Protein AF-A0A952ZXS5-F1 (afdb_monomer)

Nearest PDB structures (foldseek):
  6lea-assembly2_B  TM=4.891E-01  e=1.690E+00  Helicobacter pylori CPY1124
  7yh8-assembly2_C  TM=5.981E-01  e=3.604E+00  synthetic construct
  6gow-assembly1_E  TM=5.857E-01  e=6.841E+00  Bacillus subtilis
  7rmx-assembly1_A-2  TM=5.950E-01  e=8.636E+00  synthetic construct

Sequence (91 aa):
MNPQKSPEITVQTLLALRKEEDAVRLITERLRVKEMGPADHIRTKHEVKAFVESGDTAAAEKLLLSGRERVALNQAMSEKIAITQSQKQRL

pLDDT: mean 87.34, std 14.97, range [29.81, 97.31]

Secondary structure (DSSP, 8-state):
-----PPPP-HHHHHHHTTSTTHHHHHHHHTTGGGS-HHHHHHHHHHHHHHHHH--HHHHHHHHHHHHHHHHHHHHHHHHHHHHHHHHT--

Radius of gyration: 15.85 Å; Cα contacts (8 Å, |Δi|>4): 65; chains: 1; bounding box: 39×22×46 Å

Foldseek 3Di:
DDPPPLPQCDLVNLLVLLPDPCSLVVVLVSLVLVLFDPVSSVVLSVLSVVCSVPVDSVSSVCSSVVSVVRNVVSVVVVVVVVVVVVVVVVD

Mean predicted aligned error: 6.08 Å

Structure (mmCIF, N/CA/C/O backbone):
data_AF-A0A952ZXS5-F1
#
_entry.id   AF-A0A952ZXS5-F1
#
loop_
_atom_site.group_PDB
_atom_site.id
_atom_site.type_symbol
_atom_site.label_atom_id
_atom_site.label_alt_id
_atom_site.label_comp_id
_atom_site.label_asym_id
_atom_site.label_entity_id
_atom_site.label_seq_id
_atom_site.pdbx_PDB_ins_code
_atom_site.Cartn_x
_atom_site.Cartn_y
_atom_site.Cartn_z
_atom_site.occupancy
_atom_site.B_iso_or_equiv
_atom_site.auth_seq_id
_atom_site.auth_comp_id
_atom_site.auth_asym_id
_atom_site.auth_atom_id
_atom_site.pdbx_PDB_model_num
ATOM 1 N N . MET A 1 1 ? 27.731 2.295 -1.996 1.00 32.94 1 MET A N 1
ATOM 2 C CA . MET A 1 1 ? 26.630 3.125 -1.465 1.00 32.94 1 MET A CA 1
ATOM 3 C C . MET A 1 1 ? 25.780 2.245 -0.568 1.00 32.94 1 MET A C 1
ATOM 5 O O . MET A 1 1 ? 25.385 1.179 -1.019 1.00 32.94 1 MET A O 1
ATOM 9 N N . ASN A 1 2 ? 25.578 2.619 0.697 1.00 29.81 2 ASN A N 1
ATOM 10 C CA . ASN A 1 2 ? 24.736 1.845 1.611 1.00 29.81 2 ASN A CA 1
ATOM 11 C C . ASN A 1 2 ? 23.285 1.910 1.112 1.00 29.81 2 ASN A C 1
ATOM 13 O O . ASN A 1 2 ? 22.777 3.026 0.978 1.00 29.81 2 ASN A O 1
ATOM 17 N N . PRO A 1 3 ? 22.602 0.780 0.853 1.00 43.75 3 PRO A N 1
ATOM 18 C CA . PRO A 1 3 ? 21.162 0.815 0.691 1.00 43.75 3 PRO A CA 1
ATOM 19 C C . PRO A 1 3 ? 20.618 1.196 2.064 1.00 43.75 3 PRO A C 1
ATOM 21 O O . PRO A 1 3 ? 20.639 0.396 2.999 1.00 43.75 3 PRO A O 1
ATOM 24 N N . GLN A 1 4 ? 20.231 2.463 2.222 1.00 42.56 4 GLN A N 1
ATOM 25 C CA . GLN A 1 4 ? 19.467 2.906 3.376 1.00 42.56 4 GLN A CA 1
ATOM 26 C C . GLN A 1 4 ? 18.311 1.922 3.509 1.00 42.56 4 GLN A C 1
ATOM 28 O O . GLN A 1 4 ? 17.445 1.870 2.634 1.00 42.56 4 GLN A O 1
ATOM 33 N N . LYS A 1 5 ? 18.349 1.088 4.556 1.00 40.69 5 LYS A N 1
ATOM 34 C CA . LYS A 1 5 ? 17.229 0.240 4.946 1.00 40.69 5 LYS A CA 1
ATOM 35 C C . LYS A 1 5 ? 16.056 1.191 5.112 1.00 40.69 5 LYS A C 1
ATOM 37 O O . LYS A 1 5 ? 15.970 1.891 6.119 1.00 40.69 5 LYS A O 1
ATOM 42 N N . SER A 1 6 ? 15.217 1.288 4.082 1.00 52.25 6 SER A N 1
ATOM 43 C CA . SER A 1 6 ? 13.961 2.014 4.177 1.00 52.25 6 SER A CA 1
ATOM 44 C C . SER A 1 6 ? 13.273 1.427 5.402 1.00 52.25 6 SER A C 1
ATOM 46 O O . SER A 1 6 ? 13.162 0.199 5.457 1.00 52.25 6 SER A O 1
ATOM 48 N N . PRO A 1 7 ? 12.927 2.236 6.417 1.00 57.34 7 PRO A N 1
ATOM 49 C CA . PRO A 1 7 ? 12.499 1.705 7.699 1.00 57.34 7 PRO A CA 1
ATOM 50 C C . PRO A 1 7 ? 11.357 0.733 7.442 1.00 57.34 7 PRO A C 1
ATOM 52 O O . PRO A 1 7 ? 10.377 1.112 6.789 1.00 57.34 7 PRO A O 1
ATOM 55 N N . GLU A 1 8 ? 11.551 -0.523 7.846 1.00 69.88 8 GLU A N 1
ATOM 56 C CA . GLU A 1 8 ? 10.709 -1.625 7.404 1.00 69.88 8 GLU A CA 1
ATOM 57 C C . GLU A 1 8 ? 9.270 -1.351 7.832 1.00 69.88 8 GLU A C 1
ATOM 59 O O . GLU A 1 8 ? 8.974 -1.159 9.009 1.00 69.88 8 GLU A O 1
ATOM 64 N N . ILE A 1 9 ? 8.383 -1.217 6.849 1.00 86.38 9 ILE A N 1
ATOM 65 C CA . ILE A 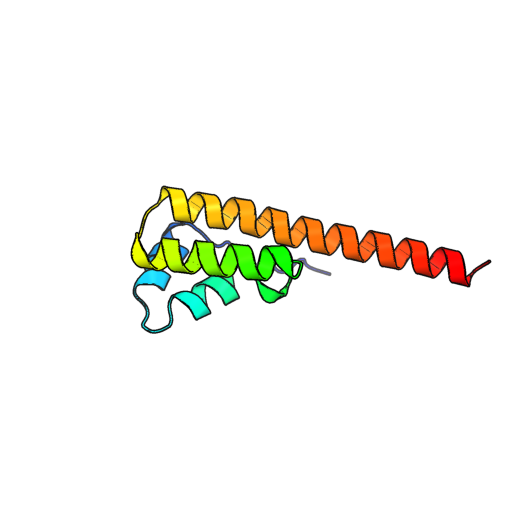1 9 ? 6.975 -0.929 7.105 1.00 86.38 9 ILE A CA 1
ATOM 66 C C . ILE A 1 9 ? 6.328 -2.248 7.472 1.00 86.38 9 ILE A C 1
ATOM 68 O O . ILE A 1 9 ? 6.402 -3.204 6.692 1.00 86.38 9 ILE A O 1
ATOM 72 N N . THR A 1 10 ? 5.705 -2.279 8.642 1.00 92.12 10 THR A N 1
ATOM 73 C CA . THR A 1 10 ? 4.984 -3.442 9.150 1.00 92.12 10 THR A CA 1
ATOM 74 C C . THR A 1 10 ? 3.480 -3.195 9.116 1.00 92.12 10 THR A C 1
ATOM 76 O O . THR A 1 10 ? 3.010 -2.061 8.986 1.00 92.12 10 THR A O 1
ATOM 79 N N . VAL A 1 11 ? 2.706 -4.269 9.269 1.00 92.88 11 VAL A N 1
ATOM 80 C CA . VAL A 1 11 ? 1.241 -4.211 9.387 1.00 92.88 11 VAL A CA 1
ATOM 81 C C . VAL A 1 11 ? 0.825 -3.293 10.535 1.00 92.88 11 VAL A C 1
ATOM 83 O O . VAL A 1 11 ? -0.063 -2.461 10.380 1.00 92.88 11 VAL A O 1
ATOM 86 N N . GLN A 1 12 ? 1.523 -3.381 11.669 1.00 93.62 12 GLN A N 1
ATOM 87 C CA . GLN A 1 12 ? 1.277 -2.544 12.844 1.00 93.62 12 GLN A CA 1
ATOM 88 C C . GLN A 1 12 ? 1.499 -1.061 12.539 1.00 93.62 12 GLN A C 1
ATOM 90 O O . GLN A 1 12 ? 0.714 -0.228 12.983 1.00 93.62 12 GLN A O 1
ATOM 95 N N . THR A 1 13 ? 2.512 -0.725 11.731 1.00 93.25 13 THR A N 1
ATOM 96 C CA . THR A 1 13 ? 2.707 0.650 11.255 1.00 93.25 13 THR A CA 1
ATOM 97 C C . THR A 1 13 ? 1.506 1.124 10.441 1.00 93.25 13 THR A C 1
ATOM 99 O O . THR A 1 13 ? 1.002 2.212 10.697 1.00 93.25 13 THR A O 1
ATOM 102 N N . LEU A 1 14 ? 1.012 0.319 9.494 1.00 93.94 14 LEU A N 1
ATOM 103 C CA . LEU A 1 14 ? -0.149 0.700 8.680 1.00 93.94 14 LEU A CA 1
ATOM 104 C C . LEU A 1 14 ? -1.419 0.869 9.523 1.00 93.94 14 LEU A C 1
ATOM 106 O O . LEU A 1 14 ? -2.171 1.820 9.321 1.00 93.94 14 LEU A O 1
ATOM 110 N N . LEU A 1 15 ? -1.634 -0.012 10.500 1.00 95.25 15 LEU A N 1
ATOM 111 C CA . LEU A 1 15 ? -2.765 0.075 11.425 1.00 95.25 15 LEU A CA 1
ATOM 112 C C . LEU A 1 15 ? -2.685 1.292 12.351 1.00 95.25 15 LEU A C 1
ATOM 114 O O . LEU A 1 15 ? -3.720 1.874 12.669 1.00 95.25 15 LEU A O 1
ATOM 118 N N . ALA A 1 16 ? -1.484 1.679 12.783 1.00 94.31 16 ALA A N 1
ATOM 119 C CA . ALA A 1 16 ? -1.280 2.894 13.563 1.00 94.31 16 ALA A CA 1
ATOM 120 C C . ALA A 1 16 ? -1.571 4.140 12.714 1.00 94.31 16 ALA A C 1
ATOM 122 O O . ALA A 1 16 ? -2.395 4.960 13.106 1.00 94.31 16 ALA A O 1
ATOM 123 N N . LEU A 1 17 ? -0.984 4.220 11.513 1.00 94.38 17 LEU A N 1
ATOM 124 C CA . LEU A 1 17 ? -1.170 5.342 10.585 1.00 94.38 17 LEU A CA 1
ATOM 125 C C . LEU A 1 17 ? -2.626 5.535 10.156 1.00 94.38 17 LEU A C 1
ATOM 127 O O . LEU A 1 17 ? -3.026 6.652 9.850 1.00 94.38 17 LEU A O 1
ATOM 131 N N . ARG A 1 18 ? -3.433 4.470 10.150 1.00 94.81 18 ARG A N 1
ATOM 132 C CA . ARG A 1 18 ? -4.872 4.553 9.873 1.00 94.81 18 ARG A CA 1
ATOM 133 C C . ARG A 1 18 ? -5.611 5.509 10.818 1.00 94.81 18 ARG A C 1
ATOM 135 O O . ARG A 1 18 ? -6.627 6.067 10.424 1.00 94.81 18 ARG A O 1
ATOM 142 N N . LYS A 1 19 ? -5.144 5.658 12.061 1.00 94.19 19 LYS A N 1
ATOM 143 C CA . LYS A 1 19 ? -5.799 6.488 13.086 1.00 94.19 19 LYS A CA 1
ATOM 144 C C . LYS A 1 19 ? -5.481 7.979 12.956 1.00 94.19 19 LYS A C 1
ATOM 146 O O . LYS A 1 19 ? -6.080 8.776 13.668 1.00 94.19 19 LYS A O 1
ATOM 151 N N . GLU A 1 20 ? -4.543 8.334 12.087 1.00 95.50 20 GLU A N 1
ATOM 152 C CA . GLU A 1 20 ? -4.153 9.717 11.835 1.00 95.50 20 GLU A CA 1
ATOM 153 C C . GLU A 1 20 ? -5.183 10.419 10.939 1.00 95.50 20 GLU A C 1
ATOM 155 O O . GLU A 1 20 ? -5.777 9.798 10.056 1.00 95.50 20 GLU A O 1
ATOM 160 N N . GLU A 1 21 ? -5.347 11.731 11.112 1.00 90.88 21 GLU A N 1
ATOM 161 C CA . GLU A 1 21 ? -6.271 12.563 10.318 1.00 90.88 21 GLU A CA 1
ATOM 162 C C . GLU A 1 21 ? -5.986 12.468 8.804 1.00 90.88 21 GLU A C 1
ATOM 164 O O . GLU A 1 21 ? -6.892 12.421 7.975 1.00 90.88 21 GLU A O 1
ATOM 169 N N . ASP A 1 22 ? -4.707 12.320 8.458 1.00 93.56 22 ASP A N 1
ATOM 170 C CA . ASP A 1 22 ? -4.178 12.268 7.095 1.00 93.56 22 ASP A CA 1
ATOM 171 C C . ASP A 1 22 ? -3.777 10.840 6.657 1.00 93.56 22 ASP A C 1
ATOM 173 O O . ASP A 1 22 ? -2.879 10.651 5.825 1.00 93.56 22 ASP A O 1
ATOM 177 N N . ALA A 1 23 ? -4.425 9.807 7.207 1.00 94.75 23 ALA A N 1
ATOM 178 C CA . ALA A 1 23 ? -4.047 8.397 7.048 1.00 94.75 23 ALA A CA 1
ATOM 179 C C . ALA A 1 23 ? -3.720 7.979 5.602 1.00 94.75 23 ALA A C 1
ATOM 181 O O . ALA A 1 23 ? -2.681 7.369 5.342 1.00 94.75 23 ALA A O 1
ATOM 182 N N . VAL A 1 24 ? -4.570 8.335 4.631 1.00 95.50 24 VAL A N 1
ATOM 183 C CA . VAL A 1 24 ? -4.368 7.975 3.214 1.00 95.50 24 VAL A CA 1
ATOM 184 C C . VAL A 1 24 ? -3.067 8.569 2.670 1.00 95.50 24 VAL A C 1
ATOM 186 O O . VAL A 1 24 ? -2.314 7.888 1.966 1.00 95.50 24 VAL A O 1
ATOM 189 N N . ARG A 1 25 ? -2.775 9.831 2.996 1.00 95.62 25 ARG A N 1
ATOM 190 C CA . ARG A 1 25 ? -1.550 10.505 2.557 1.00 95.62 25 ARG A CA 1
ATOM 191 C C . ARG A 1 25 ? -0.329 9.851 3.197 1.00 95.62 25 ARG A C 1
ATOM 193 O O . ARG A 1 25 ? 0.580 9.443 2.480 1.00 95.62 25 ARG A O 1
ATOM 200 N N . LEU A 1 26 ? -0.352 9.669 4.515 1.00 95.44 26 LEU A N 1
ATOM 201 C CA . LEU A 1 26 ? 0.762 9.086 5.265 1.00 95.44 26 LEU A CA 1
ATOM 202 C C . LEU A 1 26 ? 1.079 7.658 4.806 1.00 95.44 26 LEU A C 1
ATOM 204 O O . LEU A 1 26 ? 2.239 7.319 4.576 1.00 95.44 26 LEU A O 1
ATOM 208 N N . ILE A 1 27 ? 0.055 6.827 4.603 1.00 95.00 27 ILE A N 1
ATOM 209 C CA . ILE A 1 27 ? 0.233 5.446 4.146 1.00 95.00 27 ILE A CA 1
ATOM 210 C C . ILE A 1 27 ? 0.766 5.407 2.708 1.00 95.00 27 ILE A C 1
ATOM 212 O O . ILE A 1 27 ? 1.690 4.646 2.421 1.00 95.00 27 ILE A O 1
ATOM 216 N N . THR A 1 28 ? 0.238 6.230 1.795 1.00 95.12 28 THR A N 1
ATOM 217 C CA . THR A 1 28 ? 0.717 6.250 0.398 1.00 95.12 28 THR A CA 1
ATOM 218 C C . THR A 1 28 ? 2.140 6.793 0.260 1.00 95.12 28 THR A C 1
ATOM 220 O O . THR A 1 28 ? 2.902 6.304 -0.577 1.00 95.12 28 THR A O 1
ATOM 223 N N . GLU A 1 29 ? 2.536 7.761 1.088 1.00 93.88 29 GLU A N 1
ATOM 224 C CA . GLU A 1 29 ? 3.926 8.215 1.185 1.00 93.88 29 GLU A CA 1
ATOM 225 C C . GLU A 1 29 ? 4.826 7.091 1.693 1.00 93.88 29 GLU A C 1
ATOM 227 O O . GLU A 1 29 ? 5.857 6.795 1.085 1.00 93.88 29 GLU A O 1
ATOM 232 N N . ARG A 1 30 ? 4.404 6.405 2.759 1.00 92.88 30 ARG A N 1
ATOM 233 C CA . ARG A 1 30 ? 5.183 5.325 3.357 1.00 92.88 30 ARG A CA 1
ATOM 234 C C . ARG A 1 30 ? 5.371 4.163 2.384 1.00 92.88 30 ARG A C 1
ATOM 236 O O . ARG A 1 30 ? 6.488 3.682 2.243 1.00 92.88 30 ARG A O 1
ATOM 243 N N . LEU A 1 31 ? 4.329 3.781 1.646 1.00 93.06 31 LEU A N 1
ATOM 244 C CA . LEU A 1 31 ? 4.376 2.756 0.596 1.00 93.06 31 LEU A CA 1
ATOM 245 C C . LEU A 1 31 ? 5.124 3.195 -0.678 1.00 93.06 31 LEU A C 1
ATOM 247 O O . LEU A 1 31 ? 5.202 2.413 -1.622 1.00 93.06 31 LEU A O 1
ATOM 251 N N . ARG A 1 32 ? 5.673 4.420 -0.729 1.00 93.50 32 ARG A N 1
ATOM 252 C CA . ARG A 1 32 ? 6.420 4.961 -1.880 1.00 93.50 32 ARG A CA 1
ATOM 253 C C . ARG A 1 32 ? 5.619 4.882 -3.180 1.00 93.50 32 ARG A C 1
ATOM 255 O O . ARG A 1 32 ? 6.161 4.637 -4.251 1.00 93.50 32 ARG A O 1
ATOM 262 N N . VAL A 1 33 ? 4.313 5.138 -3.105 1.00 94.12 33 VAL A N 1
ATOM 263 C CA . VAL A 1 33 ? 3.399 4.977 -4.248 1.00 94.12 33 VAL A CA 1
ATOM 264 C C . VAL A 1 33 ? 3.795 5.860 -5.443 1.00 94.12 33 VAL A C 1
ATOM 266 O O . VAL A 1 33 ? 3.541 5.501 -6.587 1.00 94.12 33 VAL A O 1
ATOM 269 N N . LYS A 1 34 ? 4.476 6.988 -5.199 1.00 92.69 34 LYS A N 1
ATOM 270 C CA . LYS A 1 34 ? 5.022 7.869 -6.249 1.00 92.69 34 LYS A CA 1
ATOM 271 C C . LYS A 1 34 ? 6.112 7.216 -7.110 1.00 92.69 34 LYS A C 1
ATOM 273 O O . LYS A 1 34 ? 6.396 7.719 -8.187 1.00 92.69 34 LYS A O 1
ATOM 278 N N . GLU A 1 35 ? 6.734 6.143 -6.632 1.00 92.62 35 GLU A N 1
ATOM 279 C CA . GLU A 1 35 ? 7.778 5.409 -7.353 1.00 92.62 35 GLU A CA 1
ATOM 280 C C . GLU A 1 35 ? 7.231 4.220 -8.146 1.00 92.62 35 GLU A C 1
ATOM 282 O O . GLU A 1 35 ? 7.984 3.524 -8.825 1.00 92.62 35 GLU A O 1
ATOM 287 N N . MET A 1 36 ? 5.928 3.966 -8.048 1.00 93.50 36 MET A N 1
ATOM 288 C CA . MET A 1 36 ? 5.243 2.955 -8.841 1.00 93.50 36 MET A CA 1
ATOM 289 C C . MET A 1 36 ? 4.916 3.503 -10.234 1.00 93.50 36 MET A C 1
ATOM 291 O O . MET A 1 36 ? 4.855 4.715 -10.446 1.00 93.50 36 MET A O 1
ATOM 295 N N . GLY A 1 37 ? 4.646 2.606 -11.183 1.00 91.56 37 GLY A N 1
ATOM 296 C CA . GLY A 1 37 ? 4.122 3.005 -12.487 1.00 91.56 37 GLY A CA 1
ATOM 297 C C . GLY A 1 37 ? 2.739 3.676 -12.366 1.00 91.56 37 GLY A C 1
ATOM 298 O O . GLY A 1 37 ? 2.032 3.443 -11.383 1.00 91.56 37 GLY A O 1
ATOM 299 N N . PRO A 1 38 ? 2.290 4.469 -13.359 1.00 91.62 38 PRO A N 1
ATOM 300 C CA . PRO A 1 38 ? 1.046 5.247 -13.267 1.00 91.62 38 PRO A CA 1
ATOM 301 C C . PRO A 1 38 ? -0.205 4.420 -12.927 1.00 91.62 38 PRO A C 1
ATOM 303 O O . PRO A 1 38 ? -1.035 4.841 -12.121 1.00 91.62 38 PRO A O 1
ATOM 306 N N . ALA A 1 39 ? -0.333 3.223 -13.505 1.00 94.50 39 ALA A N 1
ATOM 307 C CA . ALA A 1 39 ? -1.452 2.326 -13.223 1.00 94.50 39 ALA A CA 1
ATOM 308 C C . ALA A 1 39 ? -1.425 1.823 -11.768 1.00 94.50 39 ALA A C 1
ATOM 310 O O . ALA A 1 39 ? -2.439 1.858 -11.068 1.00 94.50 39 ALA A O 1
ATOM 311 N N . ASP A 1 40 ? -0.248 1.419 -11.293 1.00 95.81 40 ASP A N 1
ATOM 312 C CA . ASP A 1 40 ? -0.043 0.920 -9.934 1.00 95.81 40 ASP A CA 1
ATOM 313 C C . ASP A 1 40 ? -0.150 2.024 -8.881 1.00 95.81 40 ASP A C 1
ATOM 315 O O . ASP A 1 40 ? -0.651 1.777 -7.783 1.00 95.81 40 ASP A O 1
ATOM 319 N N . HIS A 1 41 ? 0.227 3.259 -9.222 1.00 94.56 41 HIS A N 1
ATOM 320 C CA . HIS A 1 41 ? -0.003 4.439 -8.388 1.00 94.56 41 HIS A CA 1
ATOM 321 C C . HIS A 1 41 ? -1.494 4.595 -8.090 1.00 94.56 41 HIS A C 1
ATOM 323 O O . HIS A 1 41 ? -1.906 4.685 -6.930 1.00 94.56 41 HIS A O 1
ATOM 329 N N . ILE A 1 42 ? -2.321 4.594 -9.136 1.00 95.69 42 ILE A N 1
ATOM 330 C CA . ILE A 1 42 ? -3.770 4.750 -9.004 1.00 95.69 42 ILE A CA 1
ATOM 331 C C . ILE A 1 42 ? -4.363 3.557 -8.252 1.00 95.69 42 ILE A C 1
ATOM 333 O O . ILE A 1 42 ? -5.149 3.753 -7.324 1.00 95.69 42 ILE A O 1
ATOM 337 N N . ARG A 1 43 ? -3.968 2.329 -8.602 1.00 96.00 43 ARG A N 1
ATOM 338 C CA . ARG A 1 43 ? -4.463 1.109 -7.952 1.00 96.00 43 ARG A CA 1
ATOM 339 C C . ARG A 1 43 ? -4.166 1.101 -6.456 1.00 96.00 43 ARG A C 1
ATOM 341 O O . ARG A 1 43 ? -5.081 0.946 -5.653 1.00 96.00 43 ARG A O 1
ATOM 348 N N . THR A 1 44 ? -2.915 1.359 -6.082 1.00 96.19 44 THR A N 1
ATOM 349 C CA . THR A 1 44 ? -2.489 1.358 -4.678 1.00 96.19 44 THR A CA 1
ATOM 350 C C . THR A 1 44 ? -3.192 2.456 -3.884 1.00 96.19 44 THR A C 1
ATOM 352 O O . THR A 1 44 ? -3.579 2.230 -2.745 1.00 96.19 44 THR A O 1
ATOM 355 N N . LYS A 1 45 ? -3.451 3.631 -4.478 1.00 96.38 45 LYS A N 1
ATOM 356 C CA . LYS A 1 45 ? -4.256 4.677 -3.823 1.00 96.38 45 LYS A CA 1
ATOM 357 C C . LYS A 1 45 ? -5.665 4.201 -3.460 1.00 96.38 45 LYS A C 1
ATOM 359 O O . LYS A 1 45 ? -6.139 4.527 -2.376 1.00 96.38 45 LYS A O 1
ATOM 364 N N . HIS A 1 46 ? -6.331 3.454 -4.341 1.00 97.31 46 HIS A N 1
ATOM 365 C CA . HIS A 1 46 ? -7.663 2.912 -4.054 1.00 97.31 46 HIS A CA 1
ATOM 366 C C . HIS A 1 46 ? -7.609 1.826 -2.979 1.00 97.31 46 HIS A C 1
ATOM 368 O O . HIS A 1 46 ? -8.413 1.847 -2.052 1.00 97.31 46 HIS A O 1
ATOM 374 N N . GLU A 1 47 ? -6.628 0.927 -3.056 1.00 96.44 47 GLU A N 1
ATOM 375 C CA . GLU A 1 47 ? -6.429 -0.116 -2.045 1.00 96.44 47 GLU A CA 1
ATOM 376 C C . GLU A 1 47 ? -6.124 0.483 -0.660 1.00 96.44 47 GLU A C 1
ATOM 378 O O . GLU A 1 47 ? -6.656 0.009 0.339 1.00 96.44 47 GLU A O 1
ATOM 383 N N . VAL A 1 48 ? -5.342 1.568 -0.588 1.00 96.94 48 VAL A N 1
ATOM 384 C CA . VAL A 1 48 ? -5.082 2.283 0.672 1.00 96.94 48 VAL A CA 1
ATOM 385 C C . VAL A 1 48 ? -6.352 2.918 1.229 1.00 96.94 48 VAL A C 1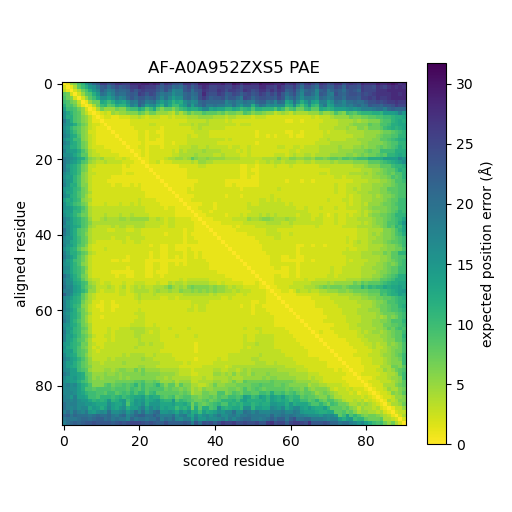
ATOM 387 O O . VAL A 1 48 ? -6.583 2.810 2.428 1.00 96.94 48 VAL A O 1
ATOM 390 N N . LYS A 1 49 ? -7.193 3.549 0.399 1.00 96.56 49 LYS A N 1
ATOM 391 C CA . LYS A 1 49 ? -8.484 4.088 0.865 1.00 96.56 49 LYS A CA 1
ATOM 392 C C . LYS A 1 49 ? -9.367 2.985 1.453 1.00 96.56 49 LYS A C 1
ATOM 394 O O . LYS A 1 49 ? -9.816 3.115 2.586 1.00 96.56 49 LYS 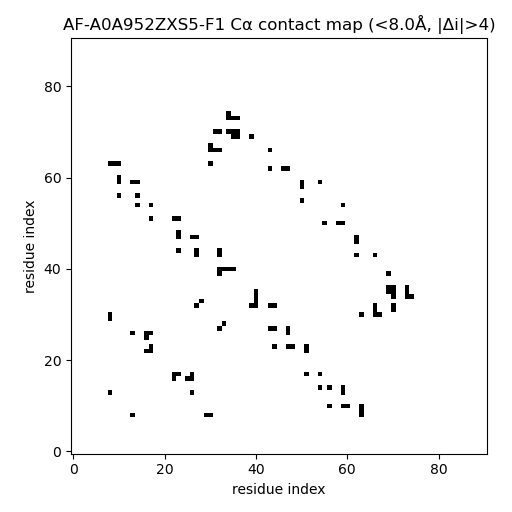A O 1
ATOM 399 N N . ALA A 1 50 ? -9.515 1.872 0.734 1.00 96.50 50 ALA A N 1
ATOM 400 C CA . ALA A 1 50 ? -10.286 0.722 1.202 1.00 96.50 50 ALA A CA 1
ATOM 401 C C . ALA A 1 50 ? -9.718 0.123 2.503 1.00 96.50 50 ALA A C 1
ATOM 403 O O . ALA A 1 50 ? -10.467 -0.285 3.391 1.00 96.50 50 ALA A O 1
ATOM 404 N N . PHE A 1 51 ? -8.391 0.088 2.658 1.00 96.56 51 PHE A N 1
ATOM 405 C CA . PHE A 1 51 ? -7.754 -0.316 3.911 1.00 96.56 51 PHE A CA 1
ATOM 406 C C . PHE A 1 51 ? -8.031 0.668 5.054 1.00 96.56 51 PHE A C 1
ATOM 408 O O . PHE A 1 51 ? -8.319 0.234 6.166 1.00 96.56 51 PHE A O 1
ATOM 415 N N . VAL A 1 52 ? -7.957 1.977 4.805 1.00 96.38 52 VAL A N 1
ATOM 416 C CA . VAL A 1 52 ? -8.224 2.989 5.837 1.00 96.38 52 VAL A CA 1
ATOM 417 C C . VAL A 1 52 ? -9.659 2.872 6.361 1.00 96.38 52 VAL A C 1
ATOM 419 O O . VAL A 1 52 ? -9.871 2.963 7.570 1.00 96.38 52 VAL A O 1
ATOM 422 N N . GLU A 1 53 ? -10.613 2.592 5.472 1.00 94.94 53 GLU A N 1
ATOM 423 C CA . GLU A 1 53 ? -12.026 2.377 5.803 1.00 94.94 53 GLU A CA 1
ATOM 424 C C . GLU A 1 53 ? -12.271 1.053 6.546 1.00 94.94 53 GLU A C 1
ATOM 426 O O . GLU A 1 53 ? -12.959 1.034 7.565 1.00 94.94 53 GLU A O 1
ATOM 431 N N . SER A 1 54 ? -11.700 -0.056 6.065 1.00 94.69 54 SER A N 1
ATOM 432 C CA . SER A 1 54 ? -11.937 -1.392 6.639 1.00 94.69 54 SER A CA 1
ATOM 433 C C . SER A 1 54 ? -11.138 -1.665 7.913 1.00 94.69 54 SER A C 1
ATOM 435 O O . SER A 1 54 ? -11.631 -2.298 8.843 1.00 94.69 54 SER A O 1
ATOM 437 N N . GLY A 1 55 ? -9.884 -1.216 7.962 1.00 91.75 55 GLY A N 1
ATOM 438 C CA . GLY A 1 55 ? -8.953 -1.536 9.036 1.00 91.75 55 GLY A CA 1
ATOM 439 C C . GLY A 1 55 ? -8.487 -2.991 9.082 1.00 91.75 55 GLY A C 1
ATOM 440 O O . GLY A 1 55 ? -7.936 -3.393 10.106 1.00 91.75 55 GLY A O 1
ATOM 441 N N . ASP A 1 56 ? -8.705 -3.761 8.015 1.00 94.06 56 ASP A N 1
ATOM 442 C CA . ASP A 1 56 ? -8.388 -5.188 7.956 1.00 94.06 56 ASP A CA 1
ATOM 443 C C . ASP A 1 56 ? -6.869 -5.442 7.920 1.00 94.06 56 ASP A C 1
ATOM 445 O O . ASP A 1 56 ? -6.125 -4.880 7.109 1.00 94.06 56 ASP A O 1
ATOM 449 N N . THR A 1 57 ? -6.409 -6.329 8.801 1.00 93.75 57 THR A N 1
ATOM 450 C CA . THR A 1 57 ? -5.022 -6.798 8.870 1.00 93.75 57 THR A CA 1
ATOM 451 C C . THR A 1 57 ? -4.592 -7.510 7.592 1.00 93.75 57 THR A C 1
ATOM 453 O O . THR A 1 57 ? -3.476 -7.283 7.126 1.00 93.75 57 THR A O 1
ATOM 456 N N . ALA A 1 58 ? -5.469 -8.310 6.978 1.00 94.12 58 ALA A N 1
ATOM 457 C CA . ALA A 1 58 ? -5.143 -9.020 5.743 1.00 94.12 58 ALA A CA 1
ATOM 458 C C . ALA A 1 58 ? -4.973 -8.042 4.566 1.00 94.12 58 ALA A C 1
ATOM 460 O O . ALA A 1 58 ? -4.069 -8.190 3.738 1.00 94.12 58 ALA A O 1
ATOM 461 N N . ALA A 1 59 ? -5.790 -6.984 4.522 1.00 93.12 59 ALA A N 1
ATOM 462 C CA . ALA A 1 59 ? -5.631 -5.900 3.556 1.00 93.12 59 ALA A CA 1
ATOM 463 C C . ALA A 1 59 ? -4.297 -5.151 3.742 1.00 93.12 59 ALA A C 1
ATOM 465 O O . ALA A 1 59 ? -3.622 -4.852 2.754 1.00 93.12 59 ALA A O 1
ATOM 466 N N . ALA A 1 60 ? -3.878 -4.900 4.988 1.00 94.25 60 ALA A N 1
ATOM 467 C CA . ALA A 1 60 ? -2.581 -4.290 5.287 1.00 94.25 60 ALA A CA 1
ATOM 468 C C . ALA A 1 60 ? -1.397 -5.161 4.833 1.00 94.25 60 ALA A C 1
ATOM 470 O O . ALA A 1 60 ? -0.461 -4.651 4.216 1.00 94.25 60 ALA A O 1
ATOM 471 N N . GLU A 1 61 ? -1.433 -6.470 5.093 1.00 94.19 61 GLU A N 1
ATOM 472 C CA . GLU A 1 61 ? -0.397 -7.412 4.641 1.00 94.19 61 GLU A CA 1
ATOM 473 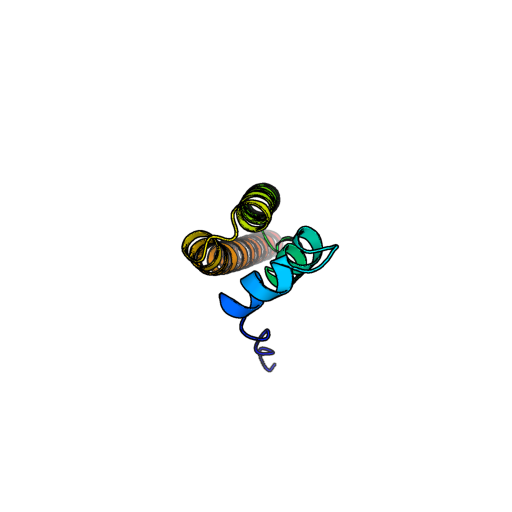C C . GLU A 1 61 ? -0.275 -7.423 3.118 1.00 94.19 61 GLU A C 1
ATOM 475 O O . GLU A 1 61 ? 0.821 -7.279 2.565 1.00 94.19 61 GLU A O 1
ATOM 480 N N . LYS A 1 62 ? -1.416 -7.508 2.429 1.00 95.12 62 LYS A N 1
ATOM 481 C CA . LYS A 1 62 ? -1.466 -7.480 0.969 1.00 95.12 62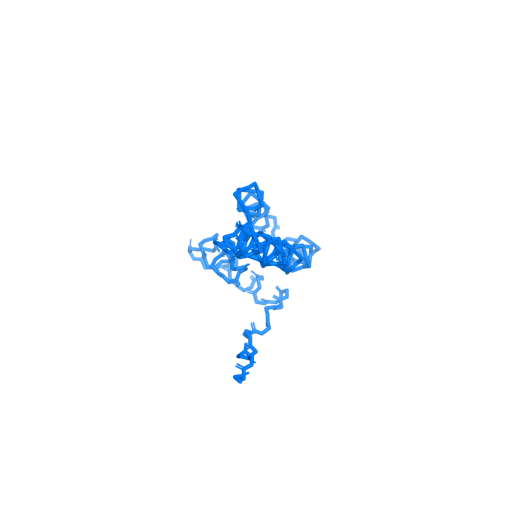 LYS A CA 1
ATOM 482 C C . LYS A 1 62 ? -0.926 -6.167 0.402 1.00 95.12 62 LYS A C 1
ATOM 484 O O . LYS A 1 62 ? -0.201 -6.195 -0.594 1.00 95.12 62 LYS A O 1
ATOM 489 N N . LEU A 1 63 ? -1.241 -5.028 1.021 1.00 94.81 63 LEU A N 1
ATOM 490 C CA . LEU A 1 63 ? -0.717 -3.715 0.626 1.00 94.81 63 LEU A CA 1
ATOM 491 C C . LEU A 1 63 ? 0.808 -3.647 0.737 1.00 94.81 63 LEU A C 1
ATOM 493 O O . LEU A 1 63 ? 1.463 -3.108 -0.153 1.00 94.81 63 LEU A O 1
ATOM 497 N N . LEU A 1 64 ? 1.384 -4.215 1.799 1.00 93.88 64 LEU A N 1
ATOM 498 C CA . LEU A 1 64 ? 2.836 -4.249 1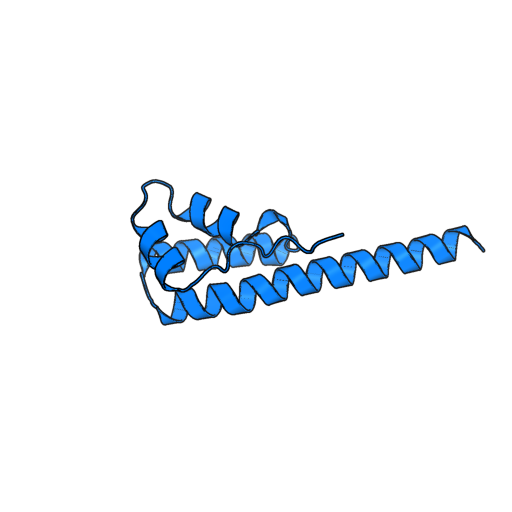.980 1.00 93.88 64 LEU A CA 1
ATOM 499 C C . LEU A 1 64 ? 3.524 -5.121 0.939 1.00 93.88 64 LEU A C 1
ATOM 501 O O . LEU A 1 64 ? 4.512 -4.686 0.346 1.00 93.88 64 LEU A O 1
ATOM 505 N N . LEU A 1 65 ? 3.007 -6.330 0.715 1.00 93.31 65 LEU A N 1
ATOM 506 C CA . LEU A 1 65 ? 3.583 -7.265 -0.246 1.00 93.31 65 LEU A CA 1
ATOM 507 C C . LEU A 1 65 ? 3.510 -6.686 -1.665 1.00 93.31 65 LEU A C 1
ATOM 509 O O . LEU A 1 65 ? 4.535 -6.461 -2.308 1.00 93.31 65 LEU A O 1
ATOM 513 N N . SER A 1 66 ? 2.298 -6.346 -2.105 1.00 93.06 66 SER A N 1
ATOM 514 C CA . SER A 1 66 ? 2.058 -5.842 -3.461 1.00 93.06 66 SER A CA 1
ATOM 515 C C . SER A 1 66 ? 2.712 -4.481 -3.711 1.00 93.06 66 SER A C 1
ATOM 517 O O . SER A 1 66 ? 3.213 -4.232 -4.805 1.00 93.06 66 SER A O 1
ATOM 519 N N . GLY A 1 67 ? 2.777 -3.602 -2.705 1.00 91.88 67 GLY A N 1
ATOM 520 C CA . GLY A 1 67 ? 3.466 -2.320 -2.818 1.00 91.88 67 GLY A CA 1
ATOM 521 C C . GLY A 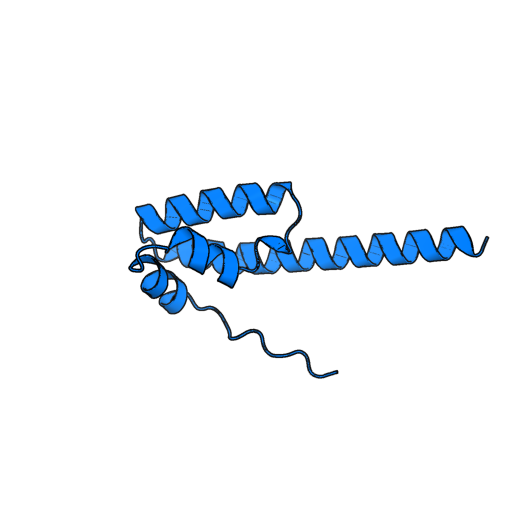1 67 ? 4.967 -2.481 -3.072 1.00 91.88 67 GLY A C 1
ATOM 522 O O . GLY A 1 67 ? 5.514 -1.827 -3.960 1.00 91.88 67 GLY A O 1
ATOM 523 N N . ARG A 1 68 ? 5.633 -3.394 -2.348 1.00 90.75 68 ARG A N 1
ATOM 524 C CA . ARG A 1 68 ? 7.059 -3.701 -2.561 1.00 90.75 68 ARG A CA 1
ATOM 525 C C . ARG A 1 68 ? 7.303 -4.251 -3.969 1.00 90.75 68 ARG A C 1
ATOM 527 O O . ARG A 1 68 ? 8.218 -3.789 -4.648 1.00 90.75 68 ARG A O 1
ATOM 534 N N . GLU A 1 69 ? 6.464 -5.181 -4.417 1.00 92.75 69 GLU A N 1
ATOM 535 C CA . GLU A 1 69 ? 6.555 -5.776 -5.755 1.00 92.75 69 GLU A CA 1
ATOM 536 C C . GLU A 1 69 ? 6.389 -4.729 -6.862 1.00 92.75 69 GLU A C 1
ATOM 538 O O . GLU A 1 69 ? 7.217 -4.657 -7.766 1.0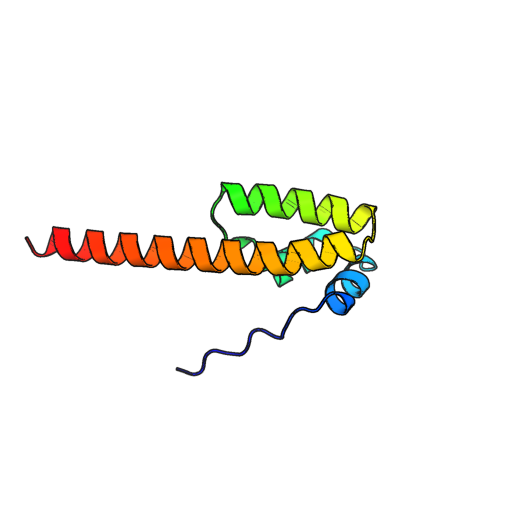0 92.75 69 GLU A O 1
ATOM 543 N N . ARG A 1 70 ? 5.374 -3.862 -6.774 1.00 93.81 70 ARG A N 1
ATOM 544 C CA . ARG A 1 70 ? 5.100 -2.824 -7.786 1.00 93.81 70 ARG A CA 1
ATOM 545 C C . ARG A 1 70 ? 6.237 -1.811 -7.911 1.00 93.81 70 ARG A C 1
ATOM 547 O O . ARG A 1 70 ? 6.605 -1.434 -9.023 1.00 93.81 70 ARG A O 1
ATOM 554 N N . VAL A 1 71 ? 6.824 -1.388 -6.787 1.00 91.81 71 VAL A N 1
ATOM 555 C CA . VAL A 1 71 ? 7.997 -0.497 -6.796 1.00 91.81 71 VAL A CA 1
ATOM 556 C C . VAL A 1 71 ? 9.194 -1.194 -7.446 1.00 91.81 71 VAL A C 1
ATOM 558 O O . VAL A 1 71 ? 9.815 -0.625 -8.343 1.00 91.81 71 VAL A O 1
ATOM 561 N N . ALA A 1 72 ? 9.487 -2.437 -7.051 1.00 91.31 72 ALA A N 1
ATOM 562 C CA . ALA A 1 72 ? 10.600 -3.201 -7.610 1.00 91.31 72 ALA A CA 1
ATOM 563 C C . ALA A 1 72 ? 10.438 -3.439 -9.122 1.00 91.31 72 ALA A C 1
ATOM 565 O O . ALA A 1 72 ? 11.393 -3.277 -9.883 1.00 91.31 72 ALA A O 1
ATOM 566 N N . LEU A 1 73 ? 9.224 -3.762 -9.576 1.00 92.38 73 LEU A N 1
ATOM 567 C CA . LEU A 1 73 ? 8.912 -3.948 -10.993 1.00 92.38 73 LEU A CA 1
ATOM 568 C C . LEU A 1 73 ? 9.122 -2.661 -11.797 1.00 92.38 73 LEU A C 1
ATOM 570 O O . LEU A 1 73 ? 9.743 -2.705 -12.859 1.00 92.38 73 LEU A O 1
ATOM 574 N N . ASN A 1 74 ? 8.654 -1.515 -11.293 1.00 92.44 74 ASN A N 1
ATOM 575 C CA . ASN A 1 74 ?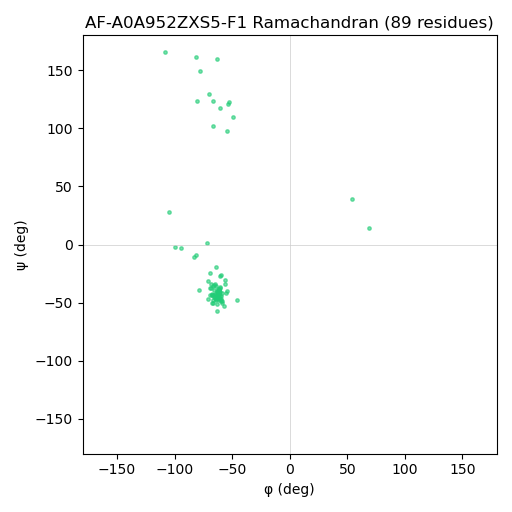 8.819 -0.239 -11.987 1.00 92.44 74 ASN A CA 1
ATOM 576 C C . ASN A 1 74 ? 10.295 0.187 -12.080 1.00 92.44 74 ASN A C 1
ATOM 578 O O . ASN A 1 74 ? 10.740 0.669 -13.125 1.00 92.44 74 ASN A O 1
ATOM 582 N N . GLN A 1 75 ? 11.074 -0.043 -11.019 1.00 90.50 75 GLN A N 1
ATOM 583 C CA . GLN A 1 75 ? 12.519 0.204 -11.014 1.00 90.50 75 GLN A CA 1
ATOM 584 C C . GLN A 1 75 ? 13.235 -0.695 -12.032 1.00 90.50 75 GLN A C 1
ATOM 586 O O . GLN A 1 75 ? 13.922 -0.187 -12.919 1.00 90.50 75 GLN A O 1
ATOM 591 N N . ALA A 1 76 ? 12.983 -2.007 -11.997 1.00 91.31 76 ALA A N 1
ATOM 592 C CA . ALA A 1 76 ? 13.578 -2.958 -12.937 1.00 91.31 76 ALA A CA 1
ATOM 593 C C . ALA A 1 76 ? 13.205 -2.655 -14.401 1.00 91.31 76 ALA A C 1
ATOM 595 O O . ALA A 1 76 ? 14.021 -2.818 -15.311 1.00 91.31 76 ALA A O 1
ATOM 596 N N . MET A 1 77 ? 11.973 -2.204 -14.653 1.00 89.31 77 MET A N 1
ATOM 597 C CA . MET A 1 77 ? 11.541 -1.788 -15.988 1.00 89.31 77 MET A CA 1
ATOM 598 C C . MET A 1 77 ? 12.273 -0.522 -16.449 1.00 89.31 77 MET A C 1
ATOM 600 O O . MET A 1 77 ? 12.746 -0.469 -17.585 1.00 89.31 77 MET A O 1
ATOM 604 N N . SER A 1 78 ? 12.412 0.468 -15.566 1.00 88.19 78 SER A N 1
ATOM 605 C CA . SER A 1 78 ? 13.111 1.724 -15.862 1.00 88.19 78 SER A CA 1
ATOM 606 C C . SER A 1 78 ? 14.586 1.487 -16.198 1.00 88.19 78 SER A C 1
ATOM 608 O O . SER A 1 78 ? 15.093 2.032 -17.180 1.00 88.19 78 SER A O 1
ATOM 610 N N . GLU A 1 79 ? 15.259 0.607 -15.454 1.00 88.62 79 GLU A N 1
ATOM 611 C CA . GLU A 1 79 ? 16.647 0.207 -15.720 1.00 88.62 79 GLU A CA 1
ATOM 612 C C . GLU A 1 79 ? 16.803 -0.458 -17.094 1.00 88.62 79 GLU A C 1
ATOM 614 O O . GLU A 1 79 ? 17.685 -0.089 -17.873 1.00 88.62 79 GLU A O 1
ATOM 619 N N . LYS A 1 80 ? 15.912 -1.396 -17.446 1.00 88.25 80 LYS A N 1
ATOM 620 C CA . LYS A 1 80 ? 15.928 -2.060 -18.762 1.00 88.25 80 LYS A CA 1
ATOM 621 C C . LYS A 1 80 ? 15.755 -1.072 -19.916 1.00 88.25 80 LYS A C 1
ATOM 623 O O . LYS A 1 80 ? 16.435 -1.196 -20.940 1.00 88.25 80 LYS A O 1
ATOM 628 N N . ILE A 1 81 ? 14.863 -0.093 -19.763 1.00 86.56 81 ILE A N 1
ATOM 629 C CA . ILE A 1 81 ? 14.643 0.954 -20.771 1.00 86.56 81 ILE A CA 1
ATOM 630 C C . ILE A 1 81 ? 15.908 1.804 -20.933 1.00 86.56 81 ILE A C 1
ATOM 632 O O . ILE A 1 81 ? 16.352 2.008 -22.064 1.00 86.56 81 ILE A O 1
ATOM 636 N N . ALA A 1 82 ? 16.529 2.232 -19.830 1.00 86.56 82 ALA A N 1
ATOM 637 C CA . ALA A 1 82 ? 17.757 3.026 -19.860 1.00 86.56 82 ALA A CA 1
ATOM 638 C C . ALA A 1 82 ? 18.915 2.287 -20.558 1.00 86.56 82 ALA A C 1
ATOM 640 O O . ALA A 1 82 ? 19.580 2.855 -21.429 1.00 86.56 82 ALA A O 1
ATOM 641 N N . ILE A 1 83 ? 19.113 0.997 -20.253 1.00 86.69 83 ILE A N 1
ATOM 642 C CA . ILE A 1 83 ? 20.131 0.159 -20.911 1.00 86.69 83 ILE A CA 1
ATOM 643 C C . ILE A 1 83 ? 19.869 0.092 -22.419 1.00 86.69 83 ILE A C 1
ATOM 645 O O . ILE A 1 83 ? 20.769 0.359 -23.217 1.00 86.69 83 ILE A O 1
ATOM 649 N N . THR A 1 84 ? 18.626 -0.186 -22.818 1.00 84.50 84 THR A N 1
ATOM 650 C CA . THR A 1 84 ? 18.242 -0.298 -24.234 1.00 84.50 84 THR A CA 1
ATOM 651 C C . THR A 1 84 ? 18.464 1.016 -24.993 1.00 84.50 84 THR A C 1
ATOM 653 O O . THR A 1 84 ? 18.939 1.005 -26.127 1.00 84.50 84 THR A O 1
ATOM 656 N N . GLN A 1 85 ? 18.155 2.163 -24.379 1.00 80.75 85 GLN A N 1
ATOM 657 C CA . GLN A 1 85 ? 18.379 3.478 -24.988 1.00 80.75 85 GLN A CA 1
ATOM 658 C C . GLN A 1 85 ? 19.870 3.795 -25.146 1.00 80.75 85 GLN A C 1
ATOM 660 O O . GLN A 1 85 ? 20.282 4.257 -26.209 1.00 80.75 85 GLN A O 1
ATOM 665 N N . SER A 1 86 ? 20.690 3.485 -24.138 1.00 79.25 86 SER A N 1
ATOM 666 C CA . SER A 1 86 ? 22.139 3.716 -24.206 1.00 79.25 86 SER A CA 1
ATOM 667 C C . SER A 1 86 ? 22.835 2.868 -25.278 1.00 79.25 86 SER A C 1
ATOM 669 O O . SER A 1 86 ? 23.773 3.340 -25.917 1.00 79.25 86 SER A O 1
ATOM 671 N N . GLN A 1 87 ? 22.359 1.643 -25.529 1.00 74.06 87 GLN A N 1
ATOM 672 C CA . GLN A 1 87 ? 22.876 0.791 -26.604 1.00 74.06 87 GLN A CA 1
ATOM 673 C C . GLN A 1 87 ? 22.515 1.324 -27.996 1.00 74.06 87 GLN A C 1
ATOM 675 O O . GLN A 1 87 ? 23.354 1.283 -28.890 1.00 74.06 87 GLN A O 1
ATOM 680 N N . LYS A 1 88 ? 21.310 1.881 -28.176 1.00 71.38 88 LYS A N 1
ATOM 681 C CA . LYS A 1 88 ? 20.886 2.481 -29.453 1.00 71.38 88 LYS A CA 1
ATOM 682 C C . LYS A 1 88 ? 21.620 3.776 -29.809 1.00 71.38 88 LYS A C 1
ATOM 684 O O . LYS A 1 88 ? 21.680 4.102 -30.980 1.00 71.38 88 LYS A O 1
ATOM 689 N N . GLN A 1 89 ? 22.149 4.512 -28.829 1.00 67.75 89 GLN A N 1
ATOM 690 C CA . GLN A 1 89 ? 22.919 5.745 -29.066 1.00 67.75 89 GLN A CA 1
ATOM 691 C C . GLN A 1 89 ? 24.400 5.498 -29.394 1.00 67.75 89 GLN A C 1
ATOM 693 O O . GLN A 1 89 ? 25.106 6.434 -29.756 1.00 67.75 89 GLN A O 1
ATOM 698 N N . ARG A 1 90 ? 24.892 4.265 -29.213 1.00 64.88 90 ARG A N 1
ATOM 699 C CA . ARG A 1 90 ? 26.281 3.868 -29.509 1.00 64.88 90 ARG A CA 1
ATOM 700 C C . ARG A 1 90 ? 26.434 3.143 -30.854 1.00 64.88 90 ARG A C 1
ATOM 702 O O . ARG A 1 90 ? 27.555 2.775 -31.195 1.00 64.88 90 ARG A O 1
ATOM 709 N N . LEU A 1 91 ? 25.326 2.919 -31.560 1.00 55.91 91 LEU A N 1
ATOM 710 C CA . LEU A 1 91 ? 25.250 2.415 -32.935 1.00 55.91 91 LEU A CA 1
ATOM 711 C C . LEU A 1 91 ? 24.964 3.586 -33.874 1.00 55.91 91 LEU A C 1
ATOM 713 O O . LEU A 1 91 ? 25.496 3.552 -35.002 1.00 55.91 91 LEU A O 1
#

Solvent-accessible surface area (backbone atoms only — not comparable to full-atom values): 5194 Å² total; per-residue (Å²): 133,83,80,74,76,68,77,81,82,46,54,67,55,54,62,55,42,44,76,43,98,56,21,61,60,56,51,42,58,72,55,44,36,87,59,27,44,74,69,54,29,56,50,50,53,52,54,43,49,53,32,55,73,68,65,46,66,68,52,40,47,49,49,52,54,54,38,52,50,43,32,52,51,36,50,56,50,50,52,54,50,52,54,55,52,56,55,62,76,75,109